Protein AF-A0A424M3E4-F1 (afdb_monomer)

pLDDT: mean 92.34, std 8.19, range [61.75, 98.5]

Mean predicted aligned error: 4.74 Å

Foldseek 3Di:
DLVVDDDDLFQPPPLLSVVVVVLVVLLVVLCVQLVVCVVVVNPLSNLLSVLLSVLSVCLVVLLVVQQVVCCVVVVDGRTHPRSSVSSVVSSVVSNVVSVVVSCVVPPPPPDDD

Secondary structure (DSSP, 8-state):
-TTTS---TTT--HHHHHHHHHHHHHHHHHHHHHHHHHHTT-HHHHHHHHHHHHHHHTHHHHHHHHHHHHHHHHSS---HHHHHHHHHHHHHHHHHHHHHHHHHHHS------

Sequence (113 aa):
MTHFFAFPAELQGYLLYSVRIILSLAMFSLIAWAIIAIRAQDMQAHGASMIRAYAIGQGASTQAFLGLGWMFVVGTEPLGWLRDCLMVTAWGLNLIVAELIIIKLFAPRRLPA

Radius of gyration: 17.32 Å; Cα contacts (8 Å, |Δi|>4): 97; chains: 1; bounding box: 59×26×43 Å

Solvent-accessible surface area (backbone atoms only — not comparable to full-atom values): 6118 Å² total; per-residue (Å²): 104,80,90,84,46,91,64,59,55,50,82,42,32,72,66,41,51,52,50,50,54,53,51,53,52,50,33,51,53,25,49,53,48,20,54,52,24,49,76,70,69,33,61,64,60,16,50,47,26,46,44,49,28,48,23,60,69,46,32,65,60,48,30,50,53,54,51,52,52,44,27,72,75,71,71,46,80,73,48,27,69,62,30,31,51,54,44,52,49,29,37,52,52,33,47,53,52,31,52,57,49,41,52,68,74,67,50,80,80,79,73,84,131

Structure (mmCIF, N/CA/C/O backbone):
data_AF-A0A424M3E4-F1
#
_entry.id   AF-A0A424M3E4-F1
#
loop_
_atom_site.group_PDB
_atom_site.id
_atom_site.type_symbol
_atom_site.label_atom_id
_atom_site.label_alt_id
_atom_site.label_comp_id
_atom_site.label_asym_id
_atom_site.label_entity_id
_atom_site.label_seq_id
_atom_site.pdbx_PDB_ins_code
_atom_site.Cartn_x
_atom_site.Cartn_y
_atom_site.Cartn_z
_atom_site.occupancy
_atom_site.B_iso_or_equiv
_atom_site.auth_seq_id
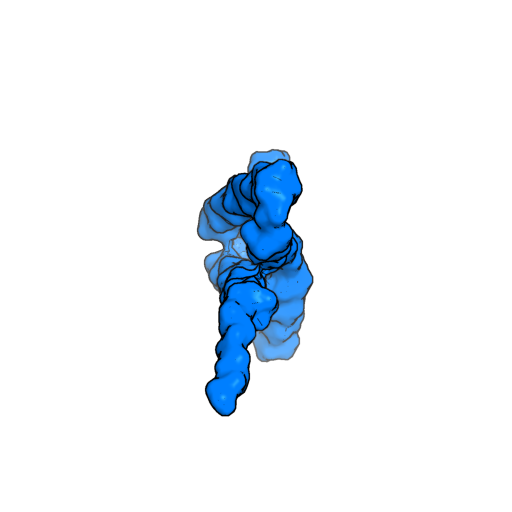_atom_site.auth_comp_id
_atom_site.auth_asym_id
_atom_site.auth_atom_id
_atom_site.pdbx_PDB_model_num
ATOM 1 N N . MET A 1 1 ? 14.078 2.223 3.896 1.00 67.94 1 MET A N 1
ATOM 2 C CA . MET A 1 1 ? 15.005 1.512 2.986 1.00 67.94 1 MET A CA 1
ATOM 3 C C . MET A 1 1 ? 15.215 2.263 1.677 1.00 67.94 1 MET A C 1
ATOM 5 O O . MET A 1 1 ? 16.329 2.694 1.442 1.00 67.94 1 MET A O 1
ATOM 9 N N . THR A 1 2 ? 14.170 2.516 0.883 1.00 80.00 2 THR A N 1
ATOM 10 C CA . THR A 1 2 ? 14.259 3.182 -0.438 1.00 80.00 2 THR A CA 1
ATOM 11 C C . THR A 1 2 ? 15.069 4.487 -0.508 1.00 80.00 2 THR A C 1
ATOM 13 O O . THR A 1 2 ? 15.674 4.742 -1.538 1.00 80.00 2 THR A O 1
ATOM 16 N N . HIS A 1 3 ? 15.093 5.308 0.546 1.00 85.81 3 HIS A N 1
ATOM 17 C CA . HIS A 1 3 ? 15.856 6.564 0.544 1.00 85.81 3 HIS A CA 1
ATOM 18 C C . HIS A 1 3 ? 17.348 6.387 0.884 1.00 85.81 3 HIS A C 1
ATOM 20 O O . HIS A 1 3 ? 18.177 7.161 0.430 1.00 85.81 3 HIS A O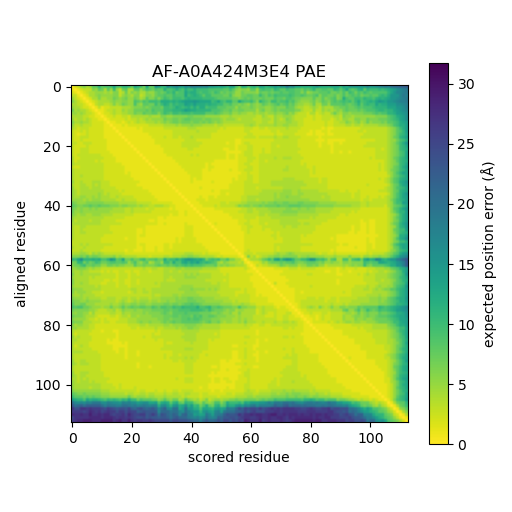 1
ATOM 26 N N . PHE A 1 4 ? 17.690 5.366 1.676 1.00 86.06 4 PHE A N 1
ATOM 27 C CA . PHE A 1 4 ? 19.058 5.138 2.165 1.00 86.06 4 PHE A CA 1
ATOM 28 C C . PHE A 1 4 ? 19.818 4.082 1.353 1.00 86.06 4 PHE A C 1
ATOM 30 O O . PHE A 1 4 ? 21.042 4.041 1.404 1.00 86.06 4 PHE A O 1
ATOM 37 N N . PHE A 1 5 ? 19.106 3.236 0.602 1.00 82.56 5 PHE A N 1
ATOM 38 C CA . PHE A 1 5 ? 19.686 2.204 -0.252 1.00 82.56 5 PHE A CA 1
ATOM 39 C C . PHE A 1 5 ? 19.390 2.511 -1.716 1.00 82.56 5 PHE A C 1
ATOM 41 O O . PHE A 1 5 ? 18.226 2.639 -2.104 1.00 82.56 5 PHE A O 1
ATOM 48 N N . ALA A 1 6 ? 20.448 2.614 -2.520 1.00 82.19 6 ALA A N 1
ATOM 49 C CA . ALA A 1 6 ? 20.333 2.800 -3.958 1.00 82.19 6 ALA A CA 1
ATOM 50 C C . ALA A 1 6 ? 19.758 1.537 -4.614 1.00 82.19 6 ALA A C 1
ATOM 52 O O . ALA A 1 6 ? 20.208 0.424 -4.344 1.00 82.19 6 ALA A O 1
ATOM 53 N N . PHE A 1 7 ? 18.775 1.727 -5.491 1.00 83.81 7 PHE A N 1
ATOM 54 C CA . PHE A 1 7 ? 18.207 0.674 -6.327 1.00 83.81 7 PHE A CA 1
ATOM 55 C C . PHE A 1 7 ? 18.545 0.955 -7.795 1.00 83.81 7 PHE A C 1
ATOM 57 O O . PHE A 1 7 ? 18.515 2.121 -8.199 1.00 83.81 7 PHE A O 1
ATOM 64 N N . PRO A 1 8 ? 18.817 -0.081 -8.609 1.00 88.88 8 PRO A N 1
ATOM 65 C CA . PRO A 1 8 ? 18.845 0.064 -10.059 1.00 88.88 8 PRO A CA 1
ATOM 66 C C . PRO A 1 8 ? 17.530 0.669 -10.564 1.00 88.88 8 PRO A C 1
ATOM 68 O O . PRO A 1 8 ? 16.456 0.304 -10.079 1.00 88.88 8 PRO A O 1
ATOM 71 N N . ALA A 1 9 ? 17.602 1.551 -11.564 1.00 85.56 9 ALA A N 1
ATOM 72 C CA . ALA A 1 9 ? 16.421 2.211 -12.133 1.00 85.56 9 ALA A CA 1
ATOM 73 C C . ALA A 1 9 ? 15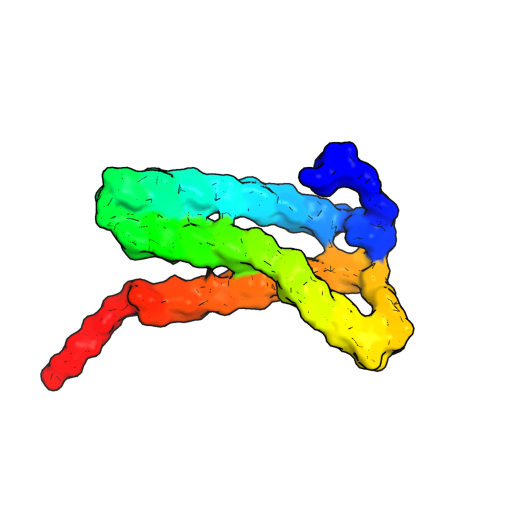.400 1.211 -12.713 1.00 85.56 9 ALA A C 1
ATOM 75 O O . ALA A 1 9 ? 14.204 1.484 -12.742 1.00 85.56 9 ALA A O 1
ATOM 76 N N . GLU A 1 10 ? 15.867 0.030 -13.120 1.00 86.94 10 GLU A N 1
ATOM 77 C CA . GLU A 1 10 ? 15.035 -1.079 -13.597 1.00 86.94 10 GLU A CA 1
ATOM 78 C C . GLU A 1 10 ? 14.168 -1.703 -12.493 1.00 86.94 10 GLU A C 1
ATOM 80 O O . GLU A 1 10 ? 13.104 -2.250 -12.776 1.00 86.94 10 GLU A O 1
ATOM 85 N N . LEU A 1 11 ? 14.598 -1.618 -11.231 1.00 88.75 11 LEU A N 1
ATOM 86 C CA . LEU A 1 11 ? 13.875 -2.166 -10.080 1.00 88.75 11 LEU A CA 1
ATOM 87 C C . LEU A 1 11 ? 13.091 -1.102 -9.310 1.00 88.75 11 LEU A C 1
ATOM 89 O O . LEU A 1 11 ? 12.152 -1.441 -8.586 1.00 88.75 11 LEU A O 1
ATOM 93 N N . GLN A 1 12 ? 13.498 0.162 -9.428 1.00 90.38 12 GLN A N 1
ATOM 94 C CA . GLN A 1 12 ? 12.827 1.287 -8.797 1.00 90.38 12 GLN A CA 1
ATOM 95 C C . GLN A 1 12 ? 12.995 2.551 -9.635 1.00 90.38 12 GLN A C 1
ATOM 97 O O . GLN A 1 12 ? 13.999 3.259 -9.526 1.00 90.38 12 GLN A O 1
ATOM 102 N N . GLY A 1 13 ? 11.969 2.863 -10.422 1.00 92.25 13 GLY A N 1
ATOM 103 C CA . GLY A 1 13 ? 11.874 4.146 -11.095 1.00 92.25 13 GLY A CA 1
ATOM 104 C C . GLY A 1 13 ? 11.429 5.272 -10.157 1.00 92.25 13 GLY A C 1
ATOM 105 O O . GLY A 1 13 ? 11.149 5.093 -8.964 1.00 92.25 13 GLY A O 1
ATOM 106 N N . TYR A 1 14 ? 11.346 6.476 -10.722 1.00 93.12 14 TYR A N 1
ATOM 107 C CA . TYR A 1 14 ? 10.908 7.674 -10.001 1.00 93.12 14 TYR A CA 1
ATOM 108 C C . TYR A 1 14 ? 9.461 7.565 -9.495 1.00 93.12 14 TYR A C 1
ATOM 110 O O . TYR A 1 14 ? 9.148 8.053 -8.404 1.00 93.12 14 TYR A O 1
ATOM 118 N N . LEU A 1 15 ? 8.582 6.895 -10.252 1.00 94.06 15 LEU A N 1
ATOM 119 C CA . LEU A 1 15 ? 7.193 6.672 -9.855 1.00 94.06 15 LEU A CA 1
ATOM 120 C C . LEU A 1 15 ? 7.131 5.833 -8.577 1.00 94.06 15 LEU A C 1
ATOM 122 O O . LEU A 1 15 ? 6.545 6.266 -7.582 1.00 94.06 15 LEU A O 1
ATOM 126 N N . LEU A 1 16 ? 7.766 4.658 -8.581 1.00 94.19 16 LEU A N 1
ATOM 127 C CA . LEU A 1 16 ? 7.733 3.761 -7.429 1.00 94.19 16 LEU A CA 1
ATOM 128 C C . LEU A 1 16 ? 8.407 4.376 -6.201 1.00 94.19 16 LEU A C 1
ATOM 130 O O . LEU A 1 16 ? 7.901 4.226 -5.086 1.00 94.19 16 LEU A O 1
ATOM 134 N N . TYR A 1 17 ? 9.511 5.103 -6.397 1.00 94.56 17 TYR A N 1
ATOM 135 C CA . TYR A 1 17 ? 10.147 5.878 -5.333 1.00 94.56 17 TYR A CA 1
ATOM 136 C C . TYR A 1 17 ? 9.157 6.860 -4.691 1.00 94.56 17 TYR A C 1
ATOM 138 O O . TYR A 1 17 ? 8.945 6.829 -3.477 1.00 94.56 17 TYR A O 1
ATOM 146 N N . SER A 1 18 ? 8.510 7.694 -5.507 1.00 95.44 18 SER A N 1
ATOM 147 C CA . SER A 1 18 ? 7.619 8.756 -5.032 1.00 95.44 18 SER A CA 1
ATOM 148 C C . SER A 1 18 ? 6.412 8.185 -4.289 1.00 95.44 18 SER A C 1
ATOM 150 O O . SER A 1 18 ? 6.085 8.631 -3.188 1.00 95.44 18 SER A O 1
ATOM 152 N N . VAL A 1 19 ? 5.799 7.131 -4.837 1.00 95.75 19 VAL A N 1
ATOM 153 C CA . VAL A 1 19 ? 4.667 6.445 -4.200 1.00 95.75 19 VAL A CA 1
ATOM 154 C C . VAL A 1 19 ? 5.076 5.815 -2.868 1.00 95.75 19 VAL A C 1
ATOM 156 O O . VAL A 1 19 ? 4.337 5.939 -1.894 1.00 95.75 19 VAL A O 1
ATOM 159 N N . ARG A 1 20 ? 6.267 5.208 -2.762 1.00 94.56 20 ARG A N 1
ATOM 160 C CA . ARG A 1 20 ? 6.766 4.663 -1.4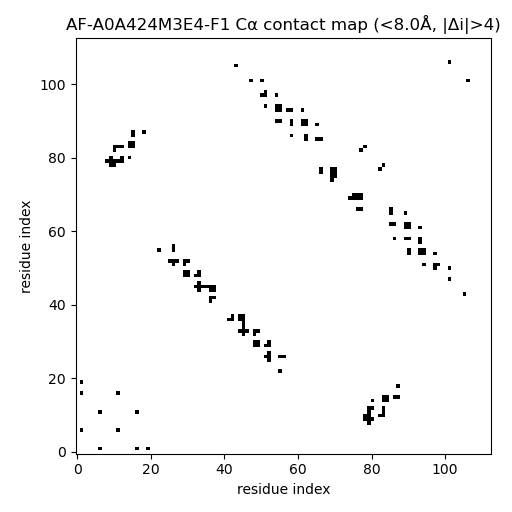86 1.00 94.56 20 ARG A CA 1
ATOM 161 C C . ARG A 1 20 ? 6.898 5.731 -0.413 1.00 94.56 20 ARG A C 1
ATOM 163 O O . ARG A 1 20 ? 6.522 5.469 0.727 1.00 94.56 20 ARG A O 1
ATOM 170 N N . ILE A 1 21 ? 7.413 6.911 -0.752 1.00 95.81 21 ILE A N 1
ATOM 171 C CA . ILE A 1 21 ? 7.529 8.019 0.205 1.00 95.81 21 ILE A CA 1
ATOM 172 C C . ILE A 1 21 ? 6.143 8.463 0.677 1.00 95.81 21 ILE A C 1
ATOM 174 O O . ILE A 1 21 ? 5.901 8.513 1.883 1.00 95.81 21 ILE A O 1
ATOM 178 N N . ILE A 1 22 ? 5.214 8.695 -0.255 1.00 96.75 22 ILE A N 1
ATOM 179 C CA . ILE A 1 22 ? 3.840 9.108 0.061 1.00 96.75 22 ILE A CA 1
ATOM 180 C C . ILE A 1 22 ? 3.150 8.072 0.954 1.00 96.75 22 ILE A C 1
ATOM 182 O O . ILE A 1 22 ? 2.600 8.423 1.994 1.00 96.75 22 ILE A O 1
ATOM 186 N N . LEU A 1 23 ? 3.217 6.791 0.590 1.00 95.88 23 LEU A N 1
ATOM 187 C CA . LEU A 1 23 ? 2.593 5.715 1.355 1.00 95.88 23 LEU A CA 1
ATOM 188 C C . LEU A 1 23 ? 3.245 5.506 2.722 1.00 95.88 23 LEU A C 1
ATOM 190 O O . LEU A 1 23 ? 2.540 5.219 3.686 1.00 95.88 23 LEU A O 1
ATOM 194 N N . SER A 1 24 ? 4.562 5.688 2.837 1.00 94.75 24 SER A N 1
ATOM 195 C CA . SER A 1 24 ? 5.259 5.606 4.129 1.00 94.75 24 SER A CA 1
ATOM 196 C C . SER A 1 24 ? 4.773 6.695 5.084 1.00 94.75 24 SER A C 1
ATOM 198 O O . SER A 1 24 ? 4.481 6.411 6.245 1.00 94.75 24 SER A O 1
ATOM 200 N N . LEU A 1 25 ? 4.635 7.926 4.584 1.00 96.94 25 LEU A N 1
ATOM 201 C CA . LEU A 1 25 ? 4.099 9.047 5.355 1.00 96.94 25 LEU A CA 1
ATOM 202 C C . LEU A 1 25 ? 2.626 8.826 5.705 1.00 96.94 25 LEU A C 1
ATOM 204 O O . LEU A 1 25 ? 2.249 8.975 6.863 1.00 96.94 25 LEU A O 1
ATOM 208 N N . ALA A 1 26 ? 1.810 8.395 4.741 1.00 97.38 26 ALA A N 1
ATOM 209 C CA . ALA A 1 26 ? 0.400 8.098 4.971 1.00 97.38 26 ALA A CA 1
ATOM 210 C C . ALA A 1 26 ? 0.215 7.007 6.036 1.00 97.38 26 ALA A C 1
ATOM 212 O O . ALA A 1 26 ? -0.592 7.167 6.947 1.00 97.38 26 ALA A O 1
ATOM 213 N N . MET A 1 27 ? 0.993 5.923 5.971 1.00 97.75 27 MET A N 1
ATOM 214 C CA . MET A 1 27 ? 0.974 4.854 6.970 1.00 97.75 27 MET A CA 1
ATOM 215 C C . MET A 1 27 ? 1.370 5.370 8.357 1.00 97.75 27 MET A C 1
ATOM 217 O O . MET A 1 27 ? 0.698 5.051 9.335 1.00 97.75 27 MET A O 1
ATOM 221 N N . PHE A 1 28 ? 2.409 6.206 8.447 1.00 97.81 2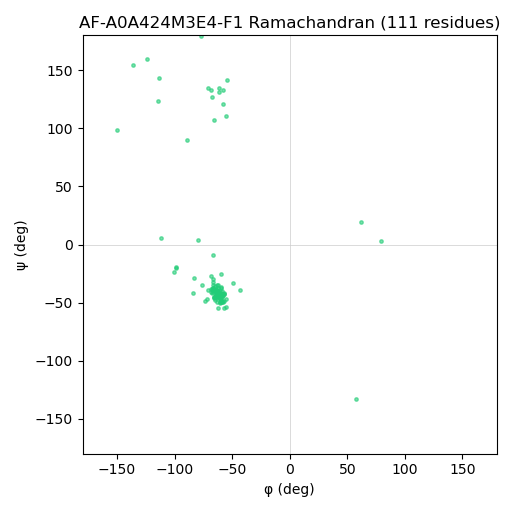8 PHE A N 1
ATOM 222 C CA . PHE A 1 28 ? 2.803 6.840 9.706 1.00 97.81 28 PHE A CA 1
ATOM 223 C C . PHE A 1 28 ? 1.671 7.702 10.286 1.00 97.81 28 PHE A C 1
ATOM 225 O O . PHE A 1 28 ? 1.316 7.549 11.455 1.00 97.81 28 PHE A O 1
ATOM 232 N N . SER A 1 29 ? 1.047 8.552 9.464 1.00 98.31 29 SER A N 1
ATOM 233 C CA . SER A 1 29 ? -0.092 9.382 9.870 1.00 98.31 29 SER A CA 1
ATOM 234 C C . SER A 1 29 ? -1.303 8.551 10.300 1.00 98.31 29 SER A C 1
ATOM 236 O O . SER A 1 29 ? -1.942 8.883 11.295 1.00 98.31 29 SER A O 1
ATOM 238 N N . LEU A 1 30 ? -1.605 7.453 9.599 1.00 98.19 30 LEU A N 1
ATOM 239 C CA . LEU A 1 30 ? -2.699 6.542 9.949 1.00 98.19 30 LEU A CA 1
ATOM 240 C C . LEU A 1 30 ? -2.465 5.865 11.300 1.00 98.19 30 LEU A C 1
ATOM 242 O O . LEU A 1 30 ? -3.387 5.797 12.109 1.00 98.19 30 LEU A O 1
ATOM 246 N N . ILE A 1 31 ? -1.241 5.407 11.570 1.00 98.31 31 ILE A N 1
ATOM 247 C CA . ILE A 1 31 ? -0.881 4.812 12.863 1.00 98.31 31 ILE A CA 1
ATOM 248 C C . ILE A 1 31 ? -0.977 5.862 13.976 1.00 98.31 31 ILE A C 1
ATOM 250 O O . ILE A 1 31 ? -1.579 5.597 15.015 1.00 98.31 31 ILE A O 1
ATOM 254 N N . ALA A 1 32 ? -0.454 7.073 13.756 1.00 98.50 32 ALA A N 1
ATOM 255 C CA . ALA A 1 32 ? -0.571 8.166 14.720 1.00 98.50 32 ALA A CA 1
ATOM 256 C C . ALA A 1 32 ? -2.043 8.501 15.020 1.00 98.50 32 ALA A C 1
ATOM 258 O O . ALA A 1 32 ? -2.432 8.616 16.182 1.00 98.50 32 ALA A O 1
ATOM 259 N N . TRP A 1 33 ? -2.886 8.573 13.985 1.00 98.38 33 TRP A N 1
ATOM 260 C CA . TRP A 1 33 ? -4.322 8.785 14.146 1.00 98.38 33 TRP A CA 1
ATOM 261 C C . TRP A 1 33 ? -5.000 7.638 14.895 1.00 98.38 33 TRP A C 1
ATOM 263 O O . TRP A 1 33 ? -5.824 7.882 15.771 1.00 98.38 33 TRP A O 1
ATOM 273 N N . ALA A 1 34 ? -4.633 6.389 14.605 1.00 97.75 34 ALA A N 1
ATOM 274 C CA . ALA A 1 34 ? -5.164 5.228 15.311 1.00 97.75 34 ALA A CA 1
ATOM 275 C C . ALA A 1 34 ? -4.856 5.287 16.817 1.00 97.75 34 ALA A C 1
ATOM 277 O O . ALA A 1 34 ? -5.706 4.905 17.624 1.00 97.75 34 ALA A O 1
ATOM 278 N N . ILE A 1 35 ? -3.679 5.796 17.202 1.00 98.50 35 ILE A N 1
ATOM 279 C CA . ILE A 1 35 ? -3.296 6.018 18.606 1.00 98.50 35 ILE A CA 1
ATOM 280 C C . ILE A 1 35 ? -4.140 7.135 19.240 1.00 98.50 35 ILE A C 1
ATOM 282 O O . ILE A 1 35 ? -4.576 7.008 20.382 1.00 98.50 35 ILE A O 1
ATOM 286 N N . ILE A 1 36 ? -4.401 8.225 18.520 1.00 98.50 36 ILE A N 1
ATOM 287 C CA . ILE A 1 36 ? -5.266 9.307 19.018 1.00 98.50 36 ILE A CA 1
ATOM 288 C C . ILE A 1 36 ? -6.701 8.795 19.213 1.00 98.50 36 ILE A C 1
ATOM 290 O O . ILE A 1 36 ? -7.284 9.000 20.276 1.00 98.50 36 ILE A O 1
ATOM 294 N N . ALA A 1 37 ? -7.241 8.066 18.233 1.00 97.62 37 ALA A N 1
ATOM 295 C CA . ALA A 1 37 ? -8.597 7.525 18.260 1.00 97.62 37 ALA A CA 1
ATOM 296 C C . ALA A 1 37 ? -8.824 6.559 19.434 1.00 97.62 37 ALA A C 1
ATOM 298 O O . ALA A 1 37 ? -9.797 6.707 20.172 1.00 97.62 37 ALA A O 1
ATOM 299 N N . ILE A 1 38 ? -7.892 5.629 19.686 1.00 97.62 38 ILE A N 1
ATOM 300 C CA . ILE A 1 38 ? -8.023 4.699 20.821 1.00 97.62 38 ILE A CA 1
ATOM 301 C C . ILE A 1 38 ? -7.961 5.428 22.171 1.00 97.62 38 ILE A C 1
ATOM 303 O O . ILE A 1 38 ? -8.697 5.086 23.098 1.00 97.62 38 ILE A O 1
ATOM 307 N N . ARG A 1 39 ? -7.142 6.485 22.287 1.00 97.56 39 ARG A N 1
ATOM 308 C CA . ARG A 1 39 ? -7.101 7.329 23.494 1.00 97.56 39 ARG A CA 1
ATOM 309 C C . ARG A 1 39 ? -8.397 8.113 23.694 1.00 97.56 39 ARG A C 1
ATOM 311 O O . ARG A 1 39 ? -8.798 8.310 24.834 1.00 97.56 39 ARG A O 1
ATOM 318 N N . ALA A 1 40 ? -9.059 8.499 22.607 1.00 97.38 40 ALA A N 1
ATOM 319 C CA . ALA A 1 40 ? -10.390 9.101 22.619 1.00 97.38 40 ALA A CA 1
ATOM 320 C C . ALA A 1 40 ? -11.532 8.075 22.786 1.00 97.38 40 ALA A C 1
ATOM 322 O O . ALA A 1 40 ? -12.696 8.461 22.747 1.00 97.38 40 ALA A O 1
ATOM 323 N N . GLN A 1 41 ? -11.215 6.786 22.982 1.00 95.75 41 GLN A N 1
ATOM 324 C CA . GLN A 1 41 ? -12.175 5.676 23.079 1.00 95.75 41 GLN A CA 1
ATOM 325 C C . GLN A 1 41 ? -13.024 5.462 21.810 1.00 95.75 41 GLN A C 1
ATOM 327 O O . GLN A 1 41 ? -14.044 4.775 21.849 1.00 95.75 41 GLN A O 1
ATOM 332 N N . ASP A 1 42 ? -12.578 5.979 20.663 1.00 96.75 42 ASP A N 1
ATOM 333 C CA . ASP A 1 42 ? -13.204 5.733 19.365 1.00 96.75 42 ASP A CA 1
ATOM 334 C C . ASP A 1 42 ? -12.607 4.477 18.713 1.00 96.75 42 ASP A C 1
ATOM 336 O O . ASP A 1 42 ? -11.622 4.508 17.965 1.00 96.75 42 ASP A O 1
ATOM 340 N N . MET A 1 43 ? -13.227 3.336 19.018 1.00 94.62 43 MET A N 1
ATOM 341 C CA . MET A 1 43 ? -12.822 2.028 18.497 1.00 94.62 43 MET A CA 1
ATOM 342 C C . MET A 1 43 ? -13.035 1.900 16.983 1.00 94.62 43 MET A C 1
ATOM 344 O O . MET A 1 43 ? -12.294 1.169 16.322 1.00 94.62 43 MET A O 1
ATOM 348 N N . GLN A 1 44 ? -14.026 2.603 16.422 1.00 95.38 44 GLN A N 1
ATOM 349 C CA . GLN A 1 44 ? -14.327 2.526 14.992 1.00 95.38 44 GLN A CA 1
ATOM 350 C C . GLN A 1 44 ? -13.263 3.268 14.186 1.00 95.38 44 GLN A C 1
ATOM 352 O O . GLN A 1 44 ? -12.683 2.696 13.261 1.00 95.38 44 GLN A O 1
ATOM 357 N N . ALA A 1 45 ? -12.936 4.503 14.579 1.00 96.00 45 ALA A N 1
ATOM 358 C CA . ALA A 1 45 ? -11.873 5.269 13.938 1.00 96.00 45 ALA A CA 1
ATOM 359 C C . ALA A 1 45 ? -10.503 4.598 14.113 1.00 96.00 45 ALA A C 1
ATOM 361 O O . ALA A 1 45 ? -9.726 4.542 13.157 1.00 96.00 45 ALA A O 1
ATOM 362 N N . HIS A 1 46 ? -10.223 4.026 15.292 1.00 97.25 46 HIS A N 1
ATOM 363 C CA . HIS A 1 46 ? -9.011 3.238 15.515 1.00 97.25 46 HIS A CA 1
ATOM 364 C C . HIS A 1 46 ? -8.916 2.065 14.530 1.00 97.25 46 HIS A C 1
ATOM 366 O O . HIS A 1 46 ? -7.932 1.951 13.794 1.00 97.25 46 HIS A O 1
ATOM 372 N N . GLY A 1 47 ? -9.951 1.220 14.480 1.00 96.94 47 GLY A N 1
ATOM 373 C CA . GLY A 1 47 ? -9.980 0.049 13.608 1.00 96.94 47 GLY A CA 1
ATOM 374 C C . GLY A 1 47 ? -9.871 0.422 12.130 1.00 96.94 47 GLY A C 1
ATOM 375 O O . GLY A 1 47 ? -9.073 -0.170 11.405 1.00 96.94 47 GLY A O 1
ATOM 376 N N . ALA A 1 48 ? -10.597 1.451 11.688 1.00 97.69 48 ALA A N 1
ATOM 377 C CA . ALA A 1 48 ? -10.541 1.928 10.311 1.00 97.69 48 ALA A CA 1
ATOM 378 C C . ALA A 1 48 ? -9.136 2.418 9.920 1.00 97.69 48 ALA A C 1
ATOM 380 O O . ALA A 1 48 ? -8.628 2.063 8.855 1.00 97.69 48 ALA A O 1
ATOM 381 N N . SER A 1 49 ? -8.471 3.191 10.782 1.00 97.69 49 SER A N 1
ATOM 382 C CA . SER A 1 49 ? -7.102 3.648 10.520 1.00 97.69 49 SER A CA 1
ATOM 383 C C . SER A 1 49 ? -6.086 2.506 10.524 1.00 97.69 49 SER A C 1
ATOM 385 O O . SER A 1 49 ? -5.217 2.469 9.651 1.00 97.69 49 SER A O 1
ATOM 387 N N . MET A 1 50 ? -6.226 1.534 11.433 1.00 98.12 50 MET A N 1
ATOM 388 C CA . MET A 1 50 ? -5.359 0.351 11.470 1.00 98.12 50 MET A CA 1
ATOM 389 C C . MET A 1 50 ? -5.508 -0.523 10.221 1.00 98.12 50 MET A C 1
ATOM 391 O O . MET A 1 50 ? -4.499 -0.966 9.674 1.00 98.12 50 MET A O 1
ATOM 395 N N . ILE A 1 51 ? -6.732 -0.728 9.720 1.00 97.81 51 ILE A N 1
ATOM 396 C CA . ILE A 1 51 ? -6.978 -1.501 8.491 1.00 97.81 51 ILE A CA 1
ATOM 397 C C . ILE A 1 51 ? -6.302 -0.833 7.283 1.00 97.81 51 ILE A C 1
ATOM 399 O O . ILE A 1 51 ? -5.633 -1.511 6.501 1.00 97.81 51 ILE A O 1
ATOM 403 N N . ARG A 1 52 ? -6.398 0.499 7.15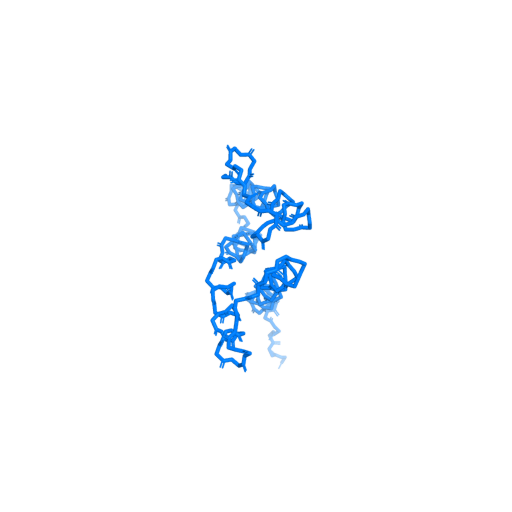2 1.00 97.44 52 ARG A N 1
ATOM 404 C CA . ARG A 1 52 ? -5.718 1.242 6.073 1.00 97.44 52 ARG A CA 1
ATOM 405 C C . ARG A 1 52 ? -4.195 1.151 6.185 1.00 97.44 52 ARG A C 1
ATOM 407 O O . ARG A 1 52 ? -3.530 0.893 5.184 1.00 97.44 52 ARG A O 1
ATOM 414 N N . ALA A 1 53 ? -3.639 1.307 7.388 1.00 97.31 53 ALA A N 1
ATOM 415 C CA . ALA A 1 53 ? -2.197 1.183 7.611 1.00 97.31 53 ALA A CA 1
ATOM 416 C C . ALA A 1 53 ? -1.691 -0.229 7.270 1.00 97.31 53 ALA A C 1
ATOM 418 O O . ALA A 1 53 ? -0.683 -0.383 6.579 1.00 97.31 53 ALA A O 1
ATOM 419 N N . TYR A 1 54 ? -2.431 -1.260 7.686 1.00 96.38 54 TYR A N 1
ATOM 420 C CA . TYR A 1 54 ? -2.118 -2.651 7.369 1.00 96.38 54 TYR A CA 1
ATOM 421 C C . TYR A 1 54 ? -2.141 -2.923 5.861 1.00 96.38 54 TYR A C 1
ATOM 423 O O . TYR A 1 54 ? -1.247 -3.586 5.342 1.00 96.38 54 TYR A O 1
ATOM 431 N N . ALA A 1 55 ? -3.115 -2.369 5.136 1.00 96.50 55 ALA A N 1
ATOM 432 C CA . ALA A 1 55 ? -3.220 -2.519 3.686 1.00 96.50 55 ALA A CA 1
ATOM 433 C C . ALA A 1 55 ? -2.023 -1.918 2.928 1.00 96.50 55 ALA A C 1
ATOM 435 O O . ALA A 1 55 ? -1.545 -2.507 1.952 1.00 96.50 55 ALA A O 1
ATOM 436 N N . ILE A 1 56 ? -1.499 -0.784 3.404 1.00 95.81 56 ILE A N 1
ATOM 437 C CA . ILE A 1 56 ? -0.257 -0.197 2.885 1.00 95.81 56 ILE A CA 1
ATOM 438 C C . ILE A 1 56 ? 0.933 -1.125 3.179 1.00 95.81 56 ILE A C 1
ATOM 440 O O . ILE A 1 56 ? 1.712 -1.433 2.272 1.00 95.81 56 ILE A O 1
ATOM 444 N N . GLY A 1 57 ? 1.046 -1.609 4.422 1.00 91.56 57 GLY A N 1
ATOM 445 C CA . GLY A 1 57 ? 2.122 -2.505 4.860 1.00 91.56 57 GLY A CA 1
ATOM 446 C C . GLY A 1 57 ? 2.143 -3.857 4.137 1.00 91.56 57 GLY A C 1
ATOM 447 O O . GLY A 1 57 ? 3.213 -4.368 3.818 1.00 91.56 57 GLY A O 1
ATOM 448 N N . GLN A 1 58 ? 0.973 -4.397 3.786 1.00 89.94 58 GLN A N 1
ATOM 449 C CA . GLN A 1 58 ? 0.833 -5.646 3.029 1.00 89.94 58 GLN A CA 1
ATOM 450 C C . GLN A 1 58 ? 1.348 -5.583 1.587 1.00 89.94 58 GLN A C 1
ATOM 452 O O . GLN A 1 58 ? 1.428 -6.623 0.935 1.00 89.94 58 GLN A O 1
ATOM 457 N N . GLY A 1 59 ? 1.695 -4.396 1.070 1.00 76.38 59 GLY A N 1
ATOM 458 C CA . GLY A 1 59 ? 2.102 -4.194 -0.324 1.00 76.38 59 GLY A CA 1
ATOM 459 C C . GLY A 1 59 ? 3.066 -5.255 -0.864 1.00 76.38 59 GLY A C 1
ATOM 460 O O . GLY A 1 59 ? 2.868 -5.723 -1.979 1.00 76.38 59 GLY A O 1
ATOM 461 N N . ALA A 1 60 ? 4.027 -5.723 -0.060 1.00 78.62 60 ALA A N 1
ATOM 462 C CA . ALA A 1 60 ? 4.991 -6.744 -0.471 1.00 78.62 60 ALA A CA 1
ATOM 463 C C . ALA A 1 60 ? 4.346 -8.065 -0.948 1.00 78.62 60 ALA A C 1
ATOM 465 O O . ALA A 1 60 ? 4.773 -8.613 -1.964 1.00 78.62 60 ALA A O 1
ATOM 466 N N . SER A 1 61 ? 3.302 -8.555 -0.271 1.00 87.81 61 SER A N 1
ATOM 467 C CA . SER A 1 61 ? 2.660 -9.841 -0.590 1.00 87.81 61 SER A CA 1
ATOM 468 C C . SER A 1 61 ? 1.860 -9.768 -1.893 1.00 87.81 61 SER A C 1
ATOM 470 O O . SER A 1 61 ? 2.016 -10.614 -2.772 1.00 87.81 61 SER A O 1
ATOM 472 N N . THR A 1 62 ? 1.041 -8.725 -2.061 1.00 93.62 62 THR A N 1
ATOM 473 C CA . THR A 1 62 ? 0.239 -8.514 -3.280 1.00 93.62 62 THR A CA 1
ATOM 474 C C . THR A 1 62 ? 1.136 -8.226 -4.483 1.00 93.62 62 THR A C 1
ATOM 476 O O . THR A 1 62 ? 0.879 -8.716 -5.580 1.00 93.62 62 THR A O 1
ATOM 479 N N . GLN A 1 63 ? 2.226 -7.479 -4.281 1.00 94.88 63 GLN A N 1
ATOM 480 C CA . GLN A 1 63 ? 3.229 -7.219 -5.316 1.00 94.88 63 GLN A CA 1
ATOM 481 C C . GLN A 1 63 ? 3.932 -8.504 -5.755 1.00 94.88 63 GLN A C 1
ATOM 483 O O . GLN A 1 63 ? 4.096 -8.714 -6.954 1.00 94.88 63 GLN A O 1
ATOM 488 N N . ALA A 1 64 ? 4.308 -9.374 -4.812 1.00 93.25 64 ALA A N 1
ATOM 489 C CA . ALA A 1 64 ? 4.883 -10.677 -5.129 1.00 93.25 64 ALA A CA 1
ATOM 490 C C . ALA A 1 64 ? 3.887 -11.555 -5.898 1.00 93.25 64 ALA A C 1
ATOM 492 O O . ALA A 1 64 ? 4.250 -12.123 -6.922 1.00 93.25 64 ALA A O 1
ATOM 493 N N . PHE A 1 65 ? 2.625 -11.613 -5.465 1.00 95.00 65 PHE A N 1
ATOM 494 C CA . PHE A 1 65 ? 1.586 -12.381 -6.153 1.00 95.00 65 PHE A CA 1
ATOM 495 C C . PHE A 1 65 ? 1.375 -11.910 -7.600 1.00 95.00 65 PHE A C 1
ATOM 497 O O . PHE A 1 65 ? 1.408 -12.721 -8.524 1.00 95.00 65 PHE A O 1
ATOM 504 N N . LEU A 1 66 ? 1.219 -10.600 -7.817 1.00 94.69 66 LEU A N 1
ATOM 505 C CA . LEU A 1 66 ? 1.054 -10.038 -9.160 1.00 94.69 66 LEU A CA 1
ATOM 506 C C . LEU A 1 66 ? 2.319 -10.189 -10.014 1.00 94.69 66 LEU A C 1
ATOM 508 O O . LEU A 1 66 ? 2.216 -10.469 -11.205 1.00 94.69 66 LEU A O 1
ATOM 512 N N . GLY A 1 67 ? 3.504 -10.036 -9.418 1.00 94.12 67 GLY A N 1
ATOM 513 C CA . GLY A 1 67 ? 4.783 -10.215 -10.105 1.00 94.12 67 GLY A CA 1
ATOM 514 C C . GLY A 1 67 ? 5.012 -11.661 -10.551 1.00 94.12 67 GLY A C 1
ATOM 515 O O . GLY A 1 67 ? 5.361 -11.894 -11.705 1.00 94.12 67 GLY A O 1
ATOM 516 N N . LEU A 1 68 ? 4.744 -12.636 -9.677 1.00 95.38 68 LEU A N 1
ATOM 517 C CA . LEU A 1 68 ? 4.813 -14.061 -10.013 1.00 95.38 68 LEU A C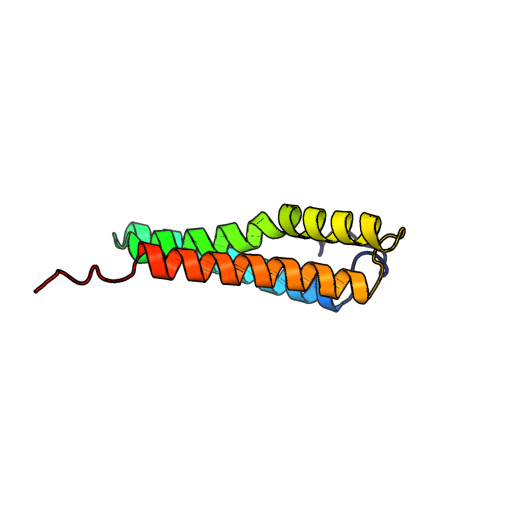A 1
ATOM 518 C C . LEU A 1 68 ? 3.776 -14.440 -11.074 1.00 95.38 68 LEU A C 1
ATOM 520 O O . LEU A 1 68 ? 4.101 -15.160 -12.013 1.00 95.38 68 LEU A O 1
ATOM 524 N N . GLY A 1 69 ? 2.549 -13.921 -10.966 1.00 95.62 69 GLY A N 1
ATOM 525 C CA . GLY A 1 69 ? 1.517 -14.115 -11.985 1.00 95.62 69 GLY A CA 1
ATOM 526 C C . GLY A 1 69 ? 1.936 -13.560 -13.349 1.00 95.62 69 GLY A C 1
ATOM 527 O O . GLY A 1 69 ? 1.759 -14.228 -14.365 1.00 95.62 69 GLY A O 1
ATOM 528 N N . TRP A 1 70 ? 2.560 -12.378 -13.375 1.00 95.25 70 TRP A N 1
ATOM 529 C CA . TRP A 1 70 ? 3.122 -11.807 -14.599 1.00 95.25 70 TRP A CA 1
ATOM 530 C C . TRP A 1 70 ? 4.203 -12.707 -15.202 1.00 95.25 70 TRP A C 1
ATOM 532 O O . TRP A 1 70 ? 4.123 -13.047 -16.380 1.00 95.25 70 TRP A O 1
ATOM 542 N N . MET A 1 71 ? 5.181 -13.136 -14.399 1.00 95.94 71 MET A N 1
ATOM 543 C CA . MET A 1 71 ? 6.253 -14.026 -14.860 1.00 95.94 71 MET A CA 1
ATOM 544 C C . MET A 1 71 ? 5.707 -15.351 -15.393 1.00 95.94 71 MET A C 1
ATOM 546 O O . MET A 1 71 ? 6.211 -15.859 -16.388 1.00 95.94 71 MET A O 1
ATOM 550 N N . PHE A 1 72 ? 4.662 -15.895 -14.771 1.00 96.75 72 PHE A N 1
ATOM 551 C CA . PHE A 1 72 ? 4.029 -17.130 -15.223 1.00 96.75 72 PHE A CA 1
ATOM 552 C C . PHE A 1 72 ? 3.373 -16.986 -16.605 1.00 96.75 72 PHE A C 1
ATOM 554 O O . PHE A 1 72 ? 3.455 -17.899 -17.420 1.00 96.75 72 PHE A O 1
ATOM 561 N N . VAL A 1 73 ? 2.737 -15.843 -16.882 1.00 96.50 73 VAL A N 1
ATOM 562 C CA . VAL A 1 73 ? 2.020 -15.600 -18.148 1.00 96.50 73 VAL A CA 1
ATOM 563 C C . VAL A 1 73 ? 2.953 -15.123 -19.263 1.00 96.50 73 VAL A C 1
ATOM 565 O O . VAL A 1 73 ? 2.806 -15.541 -20.408 1.00 96.50 73 VAL A O 1
ATOM 568 N N . VAL A 1 74 ? 3.894 -14.233 -18.947 1.00 95.69 74 VAL A N 1
ATOM 569 C CA . VAL A 1 74 ? 4.741 -13.539 -19.933 1.00 95.69 74 VAL A CA 1
ATOM 570 C C . VAL A 1 74 ? 6.120 -14.194 -20.074 1.00 95.69 74 VAL A C 1
ATOM 572 O O . VAL A 1 74 ? 6.791 -14.009 -21.085 1.00 95.69 74 VAL A O 1
ATOM 575 N N . GLY A 1 75 ? 6.550 -14.982 -19.085 1.00 93.31 75 GLY A N 1
ATOM 576 C CA . GLY A 1 75 ? 7.844 -15.671 -19.081 1.00 93.31 75 GLY A CA 1
ATOM 577 C C . GLY A 1 75 ? 9.037 -14.785 -18.710 1.00 93.31 75 GLY A C 1
ATOM 578 O O . GLY A 1 75 ? 10.172 -15.252 -18.742 1.00 93.31 75 GLY A O 1
ATOM 579 N N . THR A 1 76 ? 8.808 -13.515 -18.361 1.00 92.69 76 THR A N 1
ATOM 580 C CA . THR A 1 76 ? 9.858 -12.544 -18.020 1.00 92.69 76 THR A CA 1
ATOM 581 C C . THR A 1 76 ? 9.497 -11.721 -16.786 1.00 92.69 76 THR A C 1
ATOM 583 O O . THR A 1 76 ? 8.324 -11.545 -16.452 1.00 92.69 76 THR A O 1
ATOM 586 N N . GLU A 1 77 ? 10.514 -11.211 -16.088 1.00 91.31 77 GLU A N 1
ATOM 587 C CA . GLU A 1 77 ? 10.328 -10.294 -14.961 1.00 91.31 77 GLU A CA 1
ATOM 588 C C . GLU A 1 77 ? 9.854 -8.917 -15.457 1.00 91.31 77 GLU A C 1
ATOM 590 O O . GLU A 1 77 ? 10.422 -8.388 -16.419 1.00 91.31 77 GLU A O 1
ATOM 595 N N . PRO A 1 78 ? 8.838 -8.296 -14.825 1.00 92.00 78 PRO A N 1
ATOM 596 C CA . PRO A 1 78 ? 8.505 -6.917 -15.139 1.00 92.00 78 PRO A CA 1
ATOM 597 C C . PRO A 1 78 ? 9.643 -6.005 -14.664 1.00 92.00 78 PRO A C 1
ATOM 599 O O . PRO A 1 78 ? 10.012 -6.027 -13.490 1.00 92.00 78 PRO A O 1
ATOM 602 N N . LEU A 1 79 ? 10.154 -5.159 -15.560 1.00 93.81 79 LEU A N 1
ATOM 603 C CA . LEU A 1 79 ? 11.227 -4.197 -15.280 1.00 93.81 79 LEU A CA 1
ATOM 604 C C . LEU A 1 79 ? 10.804 -2.761 -15.624 1.00 93.81 79 LEU A C 1
ATOM 606 O O . LEU A 1 79 ? 9.863 -2.521 -16.388 1.00 93.81 79 LEU A O 1
ATOM 610 N N . GLY A 1 80 ? 11.507 -1.796 -15.034 1.00 93.38 80 GLY A N 1
ATOM 611 C CA . GLY A 1 80 ? 11.360 -0.365 -15.291 1.00 93.38 80 GLY A CA 1
ATOM 612 C C . GLY A 1 80 ? 9.943 0.156 -15.038 1.00 93.38 80 GLY A C 1
ATOM 613 O O . GLY A 1 80 ? 9.319 -0.135 -14.021 1.00 93.38 80 GLY A O 1
ATOM 614 N N . TRP A 1 81 ? 9.411 0.932 -15.983 1.00 93.88 81 TRP A N 1
ATOM 615 C CA . TRP A 1 81 ? 8.091 1.563 -15.856 1.00 93.88 81 TRP A CA 1
ATOM 616 C C . TRP A 1 81 ? 6.952 0.565 -15.601 1.00 93.88 81 TRP A C 1
ATOM 618 O O . TRP A 1 81 ? 6.096 0.794 -14.748 1.00 93.88 81 TRP A O 1
ATOM 628 N N . LEU A 1 82 ? 6.952 -0.563 -16.312 1.00 93.44 82 LEU A N 1
ATOM 629 C CA . LEU A 1 82 ? 5.912 -1.583 -16.176 1.00 93.44 82 LEU A CA 1
ATOM 630 C C . LEU A 1 82 ? 5.882 -2.161 -14.757 1.00 93.44 82 LEU A C 1
ATOM 632 O O . LEU A 1 82 ? 4.816 -2.349 -14.167 1.00 93.44 82 LEU A O 1
ATOM 636 N N . ARG A 1 83 ? 7.070 -2.403 -14.202 1.00 94.31 83 ARG A N 1
ATOM 637 C CA . ARG A 1 83 ? 7.258 -2.868 -12.833 1.00 94.31 83 ARG A CA 1
ATOM 638 C C . ARG A 1 83 ? 6.698 -1.878 -11.816 1.00 94.31 83 ARG A C 1
ATOM 640 O O . ARG A 1 83 ? 6.007 -2.291 -10.882 1.00 94.31 83 ARG A O 1
ATOM 647 N N . ASP A 1 84 ? 7.007 -0.596 -11.992 1.00 95.00 84 ASP A N 1
ATOM 648 C CA . ASP A 1 84 ? 6.518 0.477 -11.129 1.00 95.00 84 ASP A CA 1
ATOM 649 C C . ASP A 1 84 ? 4.984 0.513 -11.139 1.00 95.00 84 ASP A C 1
ATOM 651 O O . ASP A 1 84 ? 4.365 0.470 -10.075 1.00 95.00 84 ASP A O 1
ATOM 655 N N . CYS A 1 85 ? 4.360 0.505 -12.323 1.00 95.56 85 CYS A N 1
ATOM 656 C CA . CYS A 1 85 ? 2.903 0.480 -12.457 1.00 95.56 85 CYS A CA 1
ATOM 657 C C . CYS A 1 85 ? 2.278 -0.730 -11.761 1.00 95.56 85 CYS A C 1
ATOM 659 O O . CYS A 1 85 ? 1.361 -0.558 -10.961 1.00 95.56 85 CYS A O 1
ATOM 661 N N . LEU A 1 86 ? 2.800 -1.935 -12.006 1.00 95.50 86 LEU A N 1
ATOM 662 C CA . LEU A 1 86 ? 2.294 -3.166 -11.393 1.00 95.50 86 LEU A CA 1
ATOM 663 C C . LEU A 1 86 ? 2.367 -3.094 -9.862 1.00 95.50 86 LEU A C 1
ATOM 665 O O . LEU A 1 86 ? 1.410 -3.449 -9.168 1.00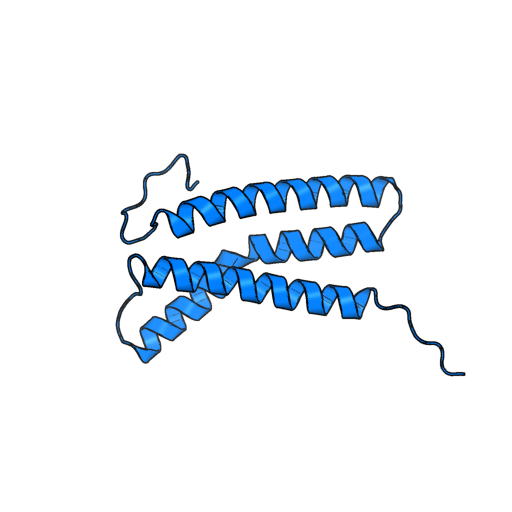 95.50 86 LEU A O 1
ATOM 669 N N . MET A 1 87 ? 3.470 -2.568 -9.320 1.00 95.56 87 MET A N 1
ATOM 670 C CA . MET A 1 87 ? 3.611 -2.382 -7.878 1.00 95.56 87 MET A CA 1
ATOM 671 C C . MET A 1 87 ? 2.641 -1.357 -7.294 1.00 95.56 87 MET A C 1
ATOM 673 O O . MET A 1 87 ? 2.123 -1.569 -6.194 1.00 95.56 87 MET A O 1
ATOM 677 N N . VAL A 1 88 ? 2.400 -0.256 -8.004 1.00 96.19 88 VAL A N 1
ATOM 678 C CA . VAL A 1 88 ? 1.448 0.778 -7.585 1.00 96.19 88 VAL A CA 1
ATOM 679 C C . VAL A 1 88 ? 0.017 0.241 -7.626 1.00 96.19 88 VAL A C 1
ATOM 681 O O . VAL A 1 88 ? -0.736 0.440 -6.672 1.00 96.19 88 VAL A O 1
ATOM 684 N N . THR A 1 89 ? -0.345 -0.517 -8.665 1.00 96.06 89 THR A N 1
ATOM 685 C CA . THR A 1 89 ? -1.647 -1.190 -8.763 1.00 96.06 89 THR A CA 1
ATOM 686 C C . THR A 1 89 ? -1.876 -2.144 -7.593 1.00 96.06 89 THR A C 1
ATOM 688 O O . THR A 1 89 ? -2.973 -2.162 -7.039 1.00 96.06 89 THR A O 1
ATOM 691 N N . ALA A 1 90 ? -0.848 -2.876 -7.155 1.00 96.31 90 ALA A N 1
ATOM 692 C CA . ALA A 1 90 ? -0.943 -3.759 -5.992 1.00 96.31 90 ALA A CA 1
ATOM 693 C C . ALA A 1 90 ? -1.369 -3.010 -4.714 1.00 96.31 90 ALA A C 1
ATOM 695 O O . ALA A 1 90 ? -2.244 -3.475 -3.984 1.00 96.31 90 ALA A O 1
ATOM 696 N N . TRP A 1 91 ? -0.799 -1.826 -4.457 1.00 96.69 91 TRP A N 1
ATOM 697 C CA . TRP A 1 91 ? -1.239 -0.986 -3.338 1.00 96.69 91 TRP A CA 1
ATOM 698 C C . TRP A 1 91 ? -2.658 -0.461 -3.526 1.00 96.69 91 TRP A C 1
ATOM 700 O O . TRP A 1 91 ? -3.429 -0.466 -2.569 1.00 96.69 91 TRP A O 1
ATOM 710 N N . GLY A 1 92 ? -3.017 -0.050 -4.744 1.00 96.62 92 GLY A N 1
ATOM 711 C CA . GLY A 1 92 ? -4.382 0.364 -5.066 1.00 96.62 92 GLY A CA 1
ATOM 712 C C . GLY A 1 92 ? -5.405 -0.723 -4.730 1.00 96.62 92 GLY A C 1
ATOM 713 O O . GLY A 1 92 ? -6.389 -0.447 -4.048 1.00 96.62 92 GLY A O 1
ATOM 714 N N . LEU A 1 93 ? -5.134 -1.975 -5.116 1.00 96.50 93 LEU A N 1
ATOM 715 C CA . LEU A 1 93 ? -5.987 -3.123 -4.792 1.00 96.50 93 LEU A CA 1
ATOM 716 C C . LEU A 1 93 ? -6.108 -3.340 -3.281 1.00 96.50 93 LEU A C 1
ATOM 718 O O . LEU A 1 93 ? -7.220 -3.496 -2.778 1.00 96.50 93 LEU A O 1
ATOM 722 N N . ASN A 1 94 ? -4.993 -3.293 -2.547 1.00 96.31 94 ASN A N 1
ATOM 723 C CA . ASN A 1 94 ? -5.016 -3.437 -1.091 1.00 96.31 94 ASN A CA 1
ATOM 724 C C . ASN A 1 94 ? -5.881 -2.358 -0.427 1.00 96.31 94 ASN A C 1
ATOM 726 O O . ASN A 1 94 ? -6.672 -2.671 0.460 1.00 96.31 94 ASN A O 1
ATOM 730 N N . LEU A 1 95 ? -5.755 -1.101 -0.862 1.00 96.75 95 LEU A N 1
ATOM 731 C CA . LEU A 1 95 ? -6.528 0.018 -0.318 1.00 96.75 95 LEU A CA 1
ATOM 732 C C . LEU A 1 95 ? -8.019 -0.082 -0.659 1.00 96.75 95 LEU A C 1
ATOM 734 O O . LEU A 1 95 ? -8.853 0.198 0.199 1.00 96.75 95 LEU A O 1
ATOM 738 N N . ILE A 1 96 ? -8.368 -0.533 -1.867 1.00 97.69 96 ILE A N 1
ATOM 739 C CA . ILE A 1 96 ? -9.765 -0.796 -2.243 1.00 97.69 96 ILE A CA 1
ATOM 740 C C . ILE A 1 96 ? -10.357 -1.873 -1.331 1.00 97.69 96 ILE A C 1
ATOM 742 O O . ILE A 1 96 ? -11.425 -1.677 -0.754 1.00 97.69 96 ILE A O 1
ATOM 746 N N . VAL A 1 97 ? -9.656 -2.996 -1.153 1.00 96.75 97 VAL A N 1
ATOM 747 C CA . VAL A 1 97 ? -10.104 -4.084 -0.270 1.00 96.75 97 VAL A CA 1
ATOM 748 C C . VAL A 1 97 ? -10.243 -3.599 1.173 1.00 96.75 97 VAL A C 1
ATOM 750 O O . VAL A 1 97 ? -11.239 -3.906 1.827 1.00 96.75 97 VAL A O 1
ATOM 753 N N . ALA A 1 98 ? -9.290 -2.803 1.657 1.00 96.81 98 ALA A N 1
ATOM 754 C CA . ALA A 1 98 ? -9.336 -2.200 2.983 1.00 96.81 98 ALA A CA 1
ATOM 755 C C . ALA A 1 98 ? -10.593 -1.348 3.184 1.00 96.81 98 ALA A C 1
ATOM 757 O O . ALA A 1 98 ? -11.301 -1.529 4.172 1.00 96.81 98 ALA A O 1
ATOM 758 N N . GLU A 1 99 ? -10.912 -0.470 2.234 1.00 97.50 99 GLU A N 1
ATOM 759 C CA . GLU A 1 99 ? -12.085 0.396 2.340 1.00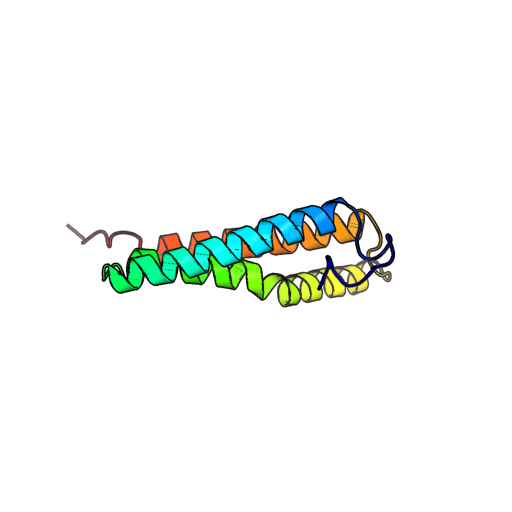 97.50 99 GLU A CA 1
ATOM 760 C C . GLU A 1 99 ? -13.392 -0.407 2.273 1.00 97.50 99 GLU A C 1
ATOM 762 O O . GLU A 1 99 ? -14.311 -0.158 3.051 1.00 97.50 99 GLU A O 1
ATOM 767 N N . LEU A 1 100 ? -13.459 -1.447 1.435 1.00 97.12 100 LEU A N 1
ATOM 768 C CA . LEU A 1 100 ? -14.605 -2.363 1.403 1.00 97.12 100 LEU A CA 1
ATOM 769 C C . LEU A 1 100 ? -14.810 -3.083 2.745 1.00 97.12 100 LEU A C 1
ATOM 771 O O . LEU A 1 100 ? -15.950 -3.265 3.178 1.00 97.12 100 LEU A O 1
ATOM 775 N N . ILE A 1 101 ? -13.727 -3.495 3.408 1.00 96.62 101 ILE A N 1
ATOM 776 C CA . ILE A 1 101 ? -13.780 -4.115 4.737 1.00 96.62 101 ILE A CA 1
ATOM 777 C C . ILE A 1 101 ? -14.273 -3.102 5.778 1.00 96.62 101 ILE A C 1
ATOM 779 O O . ILE A 1 101 ? -15.163 -3.423 6.560 1.00 96.62 101 ILE A O 1
ATOM 783 N N . ILE A 1 102 ? -13.751 -1.875 5.760 1.00 96.12 102 ILE A N 1
ATOM 784 C CA . ILE A 1 102 ? -14.140 -0.793 6.679 1.00 96.12 102 ILE A CA 1
ATOM 785 C C . ILE A 1 102 ? -15.627 -0.472 6.537 1.00 96.12 102 ILE A C 1
ATOM 787 O O . ILE A 1 102 ? -16.344 -0.461 7.537 1.00 96.12 102 ILE A O 1
ATOM 791 N N . ILE A 1 103 ? -16.111 -0.291 5.304 1.00 95.25 103 ILE A N 1
ATOM 792 C CA . ILE A 1 103 ? -17.530 -0.040 5.032 1.00 95.25 103 ILE A CA 1
ATOM 793 C C . ILE A 1 103 ? -18.386 -1.176 5.597 1.00 95.25 103 ILE A C 1
ATOM 795 O O . ILE A 1 103 ? -19.407 -0.914 6.218 1.00 95.25 103 ILE A O 1
ATOM 799 N N . LYS A 1 104 ? -17.977 -2.439 5.437 1.00 94.00 104 LYS A N 1
ATOM 800 C CA . LYS A 1 104 ? -18.747 -3.581 5.956 1.00 94.00 104 LYS A CA 1
ATOM 801 C C . LYS A 1 104 ? -18.724 -3.695 7.481 1.00 94.00 104 LYS A C 1
ATOM 803 O O . LYS A 1 104 ? -19.742 -4.059 8.061 1.00 94.00 104 LYS A O 1
ATOM 808 N N . LEU A 1 105 ? -17.588 -3.426 8.121 1.00 92.75 105 LEU A N 1
ATOM 809 C CA . LEU A 1 105 ? -17.432 -3.573 9.572 1.00 92.75 105 LEU A CA 1
ATOM 810 C C . LEU A 1 105 ? -18.095 -2.436 10.352 1.00 92.75 105 LEU A C 1
ATOM 812 O O . LEU A 1 105 ? -18.619 -2.674 11.438 1.00 92.75 105 LEU A O 1
ATOM 816 N N . PHE A 1 106 ? -18.077 -1.221 9.800 1.00 88.81 106 PHE A N 1
ATOM 817 C CA . PHE A 1 106 ? -18.561 -0.016 10.477 1.00 88.81 106 PHE A CA 1
ATOM 818 C C . PHE A 1 106 ? -19.830 0.574 9.850 1.00 88.81 106 PHE A C 1
ATOM 820 O O . PHE A 1 106 ? -20.290 1.629 10.285 1.00 88.81 106 PHE A O 1
ATOM 827 N N . ALA A 1 107 ? -20.438 -0.090 8.859 1.00 80.81 107 ALA A N 1
ATOM 828 C CA . ALA A 1 107 ? -21.765 0.292 8.391 1.00 80.81 107 ALA A CA 1
ATOM 829 C C . ALA A 1 107 ? -22.764 0.246 9.561 1.00 80.81 107 ALA A C 1
ATOM 831 O O . ALA A 1 107 ? -22.816 -0.756 10.286 1.00 80.81 107 ALA A O 1
ATOM 832 N N . PRO A 1 108 ? -23.600 1.285 9.739 1.00 69.56 108 PRO A N 1
ATOM 833 C CA . PRO A 1 108 ? -24.667 1.239 10.723 1.00 69.56 108 PRO A CA 1
ATOM 834 C C . PRO A 1 108 ? -25.576 0.050 10.400 1.00 69.56 108 PRO A C 1
ATOM 836 O O . PRO A 1 108 ? -26.123 -0.048 9.298 1.00 69.56 108 PRO A O 1
ATOM 839 N N . ARG A 1 109 ? -25.719 -0.880 11.355 1.00 66.25 109 ARG A N 1
ATOM 840 C CA . ARG A 1 109 ? -26.679 -1.984 11.247 1.00 66.25 109 ARG A CA 1
ATOM 841 C C . ARG A 1 109 ? -28.057 -1.372 11.008 1.00 66.25 109 ARG A C 1
ATOM 843 O O . ARG A 1 109 ? -28.610 -0.745 11.907 1.00 66.25 109 ARG A O 1
ATOM 850 N N . ARG A 1 110 ? -28.618 -1.544 9.808 1.00 61.91 110 ARG A N 1
ATOM 851 C CA . ARG A 1 110 ? -30.039 -1.268 9.584 1.00 61.91 110 ARG A CA 1
ATOM 852 C C . ARG A 1 110 ? -30.812 -2.284 10.421 1.00 61.91 110 ARG A C 1
ATOM 854 O O . ARG A 1 110 ? -30.787 -3.471 10.106 1.00 61.91 110 ARG A O 1
ATOM 861 N N . LEU A 1 111 ? -31.417 -1.835 11.517 1.00 61.75 111 LEU A N 1
ATOM 862 C CA . LEU A 1 111 ? -32.382 -2.647 12.251 1.00 61.75 111 LEU A CA 1
ATOM 863 C C . LEU A 1 111 ? -33.557 -2.940 11.299 1.00 61.75 111 LEU A C 1
ATOM 865 O O . LEU A 1 111 ? -34.010 -2.006 10.630 1.00 61.75 111 LEU A O 1
ATOM 869 N N . PRO A 1 112 ? -34.014 -4.198 11.170 1.00 65.94 112 PRO A N 1
ATOM 870 C CA . PRO A 1 112 ? -35.262 -4.479 10.470 1.00 65.94 112 PRO A CA 1
ATOM 871 C C . PRO A 1 112 ? -36.414 -3.774 11.204 1.00 65.94 112 PRO A C 1
ATOM 873 O O . PRO A 1 112 ? -36.443 -3.777 12.437 1.00 65.94 112 PRO A O 1
ATOM 876 N N . ALA A 1 113 ? -37.278 -3.117 10.427 1.00 67.12 113 ALA A N 1
ATOM 877 C CA . ALA A 1 113 ? -38.472 -2.410 10.892 1.00 67.12 113 ALA A CA 1
ATOM 878 C C . ALA A 1 113 ? -39.578 -3.378 11.328 1.00 67.12 113 ALA A C 1
ATOM 880 O O . ALA A 1 113 ? -39.631 -4.493 10.757 1.00 67.12 113 ALA A O 1
#

Nearest PDB structures (foldseek):
  9ima-assembly1_A  TM=5.368E-01  e=3.051E+00  Homo sapiens
  7udm-assembly1_A  TM=4.330E-01  e=5.272E+00  synthetic construct